Protein AF-A0A5E4HVH9-F1 (afdb_monomer_lite)

Structure (mmCIF, N/CA/C/O backbone):
data_AF-A0A5E4HVH9-F1
#
_entry.id   AF-A0A5E4HVH9-F1
#
loop_
_atom_site.group_PDB
_atom_site.id
_atom_site.type_symbol
_atom_site.label_atom_id
_atom_site.label_alt_id
_atom_site.label_comp_id
_atom_site.label_asym_id
_atom_site.label_entity_id
_atom_site.label_seq_id
_atom_site.pdbx_PDB_ins_code
_atom_site.Cartn_x
_atom_site.Cartn_y
_atom_site.Cartn_z
_atom_site.occupancy
_atom_site.B_iso_or_equiv
_atom_site.auth_seq_id
_atom_site.auth_comp_id
_atom_site.auth_asym_id
_atom_site.auth_atom_id
_atom_site.pdbx_PDB_model_num
ATOM 1 N N . MET A 1 1 ? 27.606 37.374 -20.226 1.00 35.66 1 MET A N 1
ATOM 2 C CA . MET A 1 1 ? 26.759 36.243 -20.667 1.00 35.66 1 MET A CA 1
ATOM 3 C C . MET A 1 1 ? 26.428 35.376 -19.455 1.00 35.66 1 MET A C 1
ATOM 5 O O . MET A 1 1 ? 27.179 34.463 -19.146 1.00 35.66 1 MET A O 1
ATOM 9 N N . ALA A 1 2 ? 25.377 35.721 -18.704 1.00 41.25 2 ALA A N 1
ATOM 10 C CA . ALA A 1 2 ? 24.978 34.981 -17.504 1.00 41.25 2 ALA A CA 1
ATOM 11 C C . ALA A 1 2 ? 24.010 33.852 -17.893 1.00 41.25 2 ALA A C 1
ATOM 13 O O . ALA A 1 2 ? 22.918 34.114 -18.393 1.00 41.25 2 ALA A O 1
ATOM 14 N N . LEU A 1 3 ? 24.429 32.600 -17.698 1.00 42.75 3 LEU A N 1
ATOM 15 C CA . LEU A 1 3 ? 23.586 31.422 -17.890 1.00 42.75 3 LEU A CA 1
ATOM 16 C C . LEU A 1 3 ? 22.632 31.311 -16.696 1.00 42.75 3 LEU A C 1
ATOM 18 O O . LEU A 1 3 ? 23.023 30.857 -15.623 1.00 42.75 3 LEU A O 1
ATOM 22 N N . TYR A 1 4 ? 21.385 31.742 -16.877 1.00 40.66 4 TYR A N 1
ATOM 23 C CA . TYR A 1 4 ? 20.310 31.462 -15.930 1.00 40.66 4 TYR A CA 1
ATOM 24 C C . TYR A 1 4 ? 20.088 29.948 -15.874 1.00 40.66 4 TYR A C 1
ATOM 26 O O . TYR A 1 4 ? 19.560 29.335 -16.803 1.00 40.66 4 TYR A O 1
ATOM 34 N N . THR A 1 5 ? 20.517 29.330 -14.777 1.00 47.72 5 THR A N 1
ATOM 35 C CA . THR A 1 5 ? 20.159 27.961 -14.429 1.00 47.72 5 THR A CA 1
ATOM 36 C C . THR A 1 5 ? 18.668 27.936 -14.110 1.00 47.72 5 THR A C 1
ATOM 38 O O . THR A 1 5 ? 18.232 28.279 -13.013 1.00 47.72 5 THR A O 1
ATOM 41 N N . ASN A 1 6 ? 17.864 27.551 -15.101 1.00 51.41 6 ASN A N 1
ATOM 42 C CA . ASN A 1 6 ? 16.460 27.212 -14.909 1.00 51.41 6 ASN A CA 1
ATOM 43 C C . ASN A 1 6 ? 16.381 26.013 -13.950 1.00 51.41 6 ASN A C 1
ATOM 45 O O . ASN A 1 6 ? 16.460 24.856 -14.363 1.00 51.41 6 ASN A O 1
ATOM 49 N N . LEU A 1 7 ? 16.284 26.296 -12.650 1.00 51.44 7 LEU A N 1
ATOM 50 C CA . LEU A 1 7 ? 15.892 25.322 -11.640 1.00 51.44 7 LEU A CA 1
ATOM 51 C C . LEU A 1 7 ? 14.537 24.744 -12.075 1.00 51.44 7 LEU A C 1
ATOM 53 O O . LEU A 1 7 ? 13.622 25.524 -12.344 1.00 51.44 7 LEU A O 1
ATOM 57 N N . PRO A 1 8 ? 14.377 23.412 -12.170 1.00 47.72 8 PRO A N 1
ATOM 58 C CA . PRO A 1 8 ? 13.098 22.834 -12.533 1.00 47.72 8 PRO A CA 1
ATOM 59 C C . PRO A 1 8 ? 12.101 23.207 -11.441 1.00 47.72 8 PRO A C 1
ATOM 61 O O . PRO A 1 8 ? 12.221 22.778 -10.290 1.00 47.72 8 PRO A O 1
ATOM 64 N N . GLU A 1 9 ? 11.147 24.057 -11.813 1.00 49.00 9 GLU A N 1
ATOM 65 C CA . GLU A 1 9 ? 10.012 24.454 -10.998 1.00 49.00 9 GLU A CA 1
ATOM 66 C C . GLU A 1 9 ? 9.456 23.215 -10.293 1.00 49.00 9 GLU A C 1
ATOM 68 O O . GLU A 1 9 ? 9.205 22.187 -10.929 1.00 49.00 9 GLU A O 1
ATOM 73 N N . MET A 1 10 ? 9.301 23.286 -8.966 1.00 51.34 10 MET A N 1
ATOM 74 C CA . MET A 1 10 ? 8.691 22.228 -8.159 1.00 51.34 10 MET A CA 1
ATOM 75 C C . MET A 1 10 ? 7.244 22.009 -8.617 1.00 51.34 10 MET A C 1
ATOM 77 O O . MET A 1 10 ? 6.288 22.569 -8.075 1.00 51.34 10 MET A O 1
ATOM 81 N N . GLY A 1 11 ? 7.104 21.196 -9.6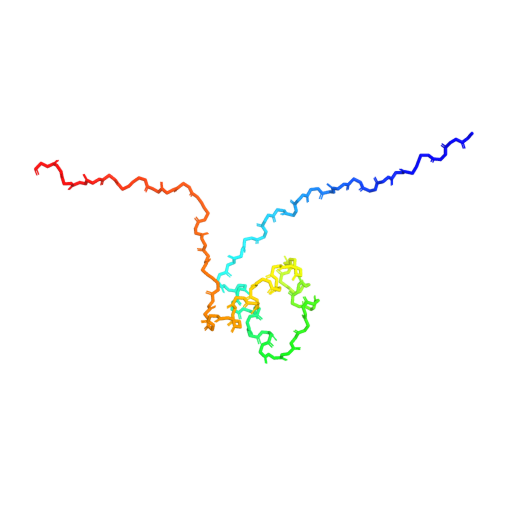59 1.00 43.00 11 GLY A N 1
ATOM 82 C CA . GLY A 1 11 ? 5.873 20.956 -10.377 1.00 43.00 11 GLY A CA 1
ATOM 83 C C . GLY A 1 11 ? 4.804 20.383 -9.460 1.00 43.00 11 GLY A C 1
ATOM 84 O O . GLY A 1 11 ? 5.030 19.407 -8.745 1.00 43.00 11 GLY A O 1
ATOM 85 N N . LYS A 1 12 ? 3.634 21.030 -9.498 1.00 49.56 12 LYS A N 1
ATOM 86 C CA . LYS A 1 12 ? 2.295 20.521 -9.159 1.00 49.56 12 LYS A CA 1
ATOM 87 C C . LYS A 1 12 ? 2.316 19.262 -8.283 1.00 49.56 12 LYS A C 1
ATOM 89 O O . LYS A 1 12 ? 2.409 18.146 -8.791 1.00 49.56 12 LYS A O 1
ATOM 94 N N . ARG A 1 13 ? 2.155 19.445 -6.962 1.00 52.47 13 ARG A N 1
ATOM 95 C CA . ARG A 1 13 ? 1.920 18.361 -5.987 1.00 52.47 13 ARG A CA 1
ATOM 96 C C . ARG A 1 13 ? 0.950 17.352 -6.605 1.00 52.47 13 ARG A C 1
ATOM 98 O O . ARG A 1 13 ? -0.201 17.708 -6.854 1.00 52.47 13 ARG A O 1
ATOM 105 N N . ASN A 1 14 ? 1.440 16.139 -6.887 1.00 54.84 14 ASN A N 1
ATOM 106 C CA . ASN A 1 14 ? 0.673 15.036 -7.469 1.00 54.84 14 ASN A CA 1
ATOM 107 C C . ASN A 1 14 ? -0.762 15.064 -6.937 1.00 54.84 14 ASN A C 1
ATOM 109 O O . ASN A 1 14 ? -0.956 14.879 -5.732 1.00 54.84 14 ASN A O 1
ATOM 113 N N . LYS A 1 15 ? -1.744 15.316 -7.821 1.00 52.38 15 LYS A N 1
ATOM 114 C CA . LYS A 1 15 ? -3.182 15.19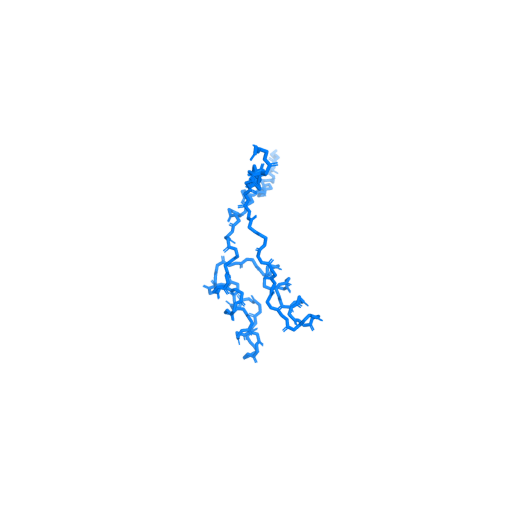7 -7.536 1.00 52.38 15 LYS A CA 1
ATOM 115 C C . LYS A 1 15 ? -3.351 13.920 -6.726 1.00 52.38 15 LYS A C 1
ATOM 117 O O . LYS A 1 15 ? -3.071 12.853 -7.263 1.00 52.38 15 LYS A O 1
ATOM 122 N N . VAL A 1 16 ? -3.659 14.045 -5.429 1.00 55.59 16 VAL A N 1
ATOM 123 C CA . VAL A 1 16 ? -3.551 12.952 -4.450 1.00 55.59 16 VAL A CA 1
ATOM 124 C C . VAL A 1 16 ? -4.266 11.735 -5.020 1.00 55.59 16 VAL A C 1
ATOM 126 O O . VAL A 1 16 ? -5.496 11.686 -5.044 1.00 55.59 16 VAL A O 1
ATOM 129 N N . VAL A 1 17 ? -3.502 10.775 -5.549 1.00 62.69 17 VAL A N 1
ATOM 130 C CA . VAL A 1 17 ? -4.076 9.565 -6.128 1.00 62.69 17 VAL A CA 1
ATOM 131 C C . VAL A 1 17 ? -4.741 8.852 -4.969 1.00 62.69 17 VAL A C 1
ATOM 133 O O . VAL A 1 17 ? -4.069 8.379 -4.051 1.00 62.69 17 VAL A O 1
ATOM 136 N N . LYS A 1 18 ? -6.076 8.854 -4.974 1.00 72.38 18 LYS A N 1
ATOM 137 C CA . LYS A 1 18 ? -6.882 8.393 -3.848 1.00 72.38 18 LYS A CA 1
ATOM 138 C C . LYS A 1 18 ? -6.476 6.961 -3.504 1.00 72.38 18 LYS A C 1
ATOM 140 O O . LYS A 1 18 ? -6.605 6.052 -4.327 1.00 72.38 18 LYS A O 1
ATOM 145 N N . LEU A 1 19 ? -5.956 6.769 -2.294 1.00 84.19 19 LEU A N 1
ATOM 146 C CA . LEU A 1 19 ? -5.612 5.448 -1.792 1.00 84.19 19 LEU A CA 1
ATOM 147 C C . LEU A 1 19 ? -6.919 4.710 -1.489 1.00 84.19 19 LEU A C 1
ATOM 149 O O . LEU A 1 19 ? -7.634 5.051 -0.549 1.00 84.19 19 LEU A O 1
ATOM 153 N N . THR A 1 20 ? -7.266 3.740 -2.334 1.00 87.50 20 THR A N 1
ATOM 154 C CA . THR A 1 20 ? -8.470 2.918 -2.171 1.00 87.50 20 THR A CA 1
ATOM 155 C C . THR A 1 20 ? -8.128 1.574 -1.542 1.00 87.50 20 THR A C 1
ATOM 157 O O . THR A 1 20 ? -6.978 1.130 -1.575 1.00 87.50 20 THR A O 1
ATOM 160 N N . LYS A 1 21 ? -9.147 0.882 -1.013 1.00 89.31 21 LYS A N 1
ATOM 161 C CA . LYS A 1 21 ? -8.988 -0.451 -0.411 1.00 89.31 21 LYS A CA 1
ATOM 162 C C . LYS A 1 21 ? -8.370 -1.441 -1.405 1.00 89.31 21 LYS A C 1
ATOM 164 O O . LYS A 1 21 ? -7.484 -2.203 -1.038 1.00 89.31 21 LYS A O 1
ATOM 169 N N . LYS A 1 22 ? -8.758 -1.355 -2.686 1.00 90.62 22 LYS A N 1
ATOM 170 C CA . LYS A 1 22 ? -8.180 -2.165 -3.772 1.00 90.62 22 LYS A CA 1
ATOM 171 C C . LYS A 1 22 ? -6.672 -1.927 -3.921 1.00 90.62 22 LYS A C 1
ATOM 173 O O . LYS A 1 22 ? -5.920 -2.892 -3.989 1.00 90.62 22 LYS A O 1
ATOM 178 N N . LYS A 1 23 ? -6.222 -0.663 -3.904 1.00 90.81 23 LYS A N 1
ATOM 179 C CA . LYS A 1 23 ? -4.789 -0.334 -4.002 1.00 90.81 23 LYS A CA 1
ATOM 180 C C . LYS A 1 23 ? -3.997 -0.840 -2.796 1.00 90.81 23 LYS A C 1
ATOM 182 O O . LYS A 1 23 ? -2.920 -1.390 -2.975 1.00 90.81 23 LYS A O 1
ATOM 187 N N . ILE A 1 24 ? -4.534 -0.682 -1.584 1.00 92.12 24 ILE A N 1
ATOM 188 C CA . ILE A 1 24 ? -3.892 -1.173 -0.353 1.00 92.12 24 ILE A CA 1
ATOM 189 C C . ILE A 1 24 ? -3.722 -2.692 -0.412 1.00 92.12 24 ILE A C 1
ATOM 191 O O . ILE A 1 24 ? -2.619 -3.189 -0.205 1.00 92.12 24 ILE A O 1
ATOM 195 N N . ASN A 1 25 ? -4.785 -3.415 -0.770 1.00 94.25 25 ASN A N 1
ATOM 196 C CA . ASN A 1 25 ? -4.738 -4.870 -0.891 1.00 94.25 25 ASN A CA 1
ATOM 197 C C . ASN A 1 25 ? -3.749 -5.324 -1.972 1.00 94.25 25 ASN A C 1
ATOM 199 O O . ASN A 1 25 ? -3.040 -6.303 -1.761 1.00 94.25 25 ASN A O 1
ATOM 203 N N . TYR A 1 26 ? -3.666 -4.610 -3.100 1.00 95.00 26 TYR A N 1
ATOM 204 C CA . TYR A 1 26 ? -2.663 -4.893 -4.128 1.00 95.00 26 TYR A CA 1
ATOM 205 C C . TYR A 1 26 ? -1.240 -4.731 -3.584 1.00 95.00 26 TYR A C 1
ATOM 207 O O . TYR A 1 26 ? -0.439 -5.648 -3.717 1.00 95.00 26 TYR A O 1
ATOM 215 N N . ILE A 1 27 ? -0.945 -3.610 -2.910 1.00 93.75 27 ILE A N 1
ATOM 216 C CA . ILE A 1 27 ? 0.379 -3.349 -2.321 1.00 93.75 27 ILE A CA 1
ATOM 217 C C . ILE A 1 27 ? 0.769 -4.461 -1.345 1.00 93.75 27 ILE A C 1
ATOM 219 O O . ILE A 1 27 ? 1.895 -4.943 -1.405 1.00 93.75 27 ILE A O 1
ATOM 223 N N . ILE A 1 28 ? -0.152 -4.873 -0.467 1.00 94.06 28 ILE A N 1
ATOM 224 C CA . ILE A 1 28 ? 0.092 -5.943 0.508 1.00 94.06 28 ILE A CA 1
ATOM 225 C C . ILE A 1 28 ? 0.406 -7.254 -0.219 1.00 94.06 28 ILE A C 1
ATOM 227 O O . ILE A 1 28 ? 1.440 -7.855 0.049 1.00 94.06 28 ILE A O 1
ATOM 231 N N . ARG A 1 29 ? -0.432 -7.663 -1.182 1.00 95.38 29 ARG A N 1
ATOM 232 C CA . ARG A 1 29 ? -0.242 -8.907 -1.949 1.00 95.38 29 ARG A CA 1
ATOM 233 C C . ARG A 1 29 ? 1.077 -8.922 -2.722 1.00 95.38 29 ARG A C 1
ATOM 235 O O . ARG A 1 29 ? 1.794 -9.914 -2.661 1.00 95.38 29 ARG A O 1
ATOM 242 N N . ALA A 1 30 ? 1.390 -7.836 -3.423 1.00 95.75 30 ALA A N 1
ATOM 243 C CA . ALA A 1 30 ? 2.633 -7.685 -4.174 1.00 95.75 30 ALA A CA 1
ATOM 244 C C . ALA A 1 30 ? 3.851 -7.736 -3.238 1.00 95.75 30 ALA A C 1
ATOM 246 O O . ALA A 1 30 ? 4.825 -8.437 -3.495 1.00 95.75 30 ALA A O 1
ATOM 247 N N . LYS A 1 31 ? 3.769 -7.081 -2.071 1.00 93.62 31 LYS A N 1
ATOM 248 C CA . LYS A 1 31 ? 4.837 -7.146 -1.069 1.00 93.62 31 LYS A CA 1
ATOM 249 C C . LYS A 1 31 ? 5.035 -8.528 -0.469 1.00 93.62 31 LYS A C 1
ATOM 251 O O . LYS A 1 31 ? 6.177 -8.919 -0.257 1.00 93.62 31 LYS A O 1
ATOM 256 N N . THR A 1 32 ? 3.959 -9.270 -0.237 1.00 92.94 32 THR A N 1
ATOM 257 C CA . THR A 1 32 ? 4.037 -10.670 0.196 1.00 92.94 32 THR A CA 1
ATOM 258 C C . THR A 1 32 ? 4.700 -11.558 -0.862 1.00 92.94 32 THR A C 1
ATOM 260 O O . THR A 1 32 ? 5.391 -12.501 -0.502 1.00 92.94 32 THR A O 1
ATOM 263 N N . ARG A 1 33 ? 4.557 -11.230 -2.153 1.00 94.56 33 ARG A N 1
ATOM 264 C CA . ARG A 1 33 ? 5.251 -11.890 -3.278 1.00 94.56 33 ARG A CA 1
ATOM 265 C C . ARG A 1 33 ? 6.682 -11.387 -3.512 1.00 94.56 33 ARG A C 1
ATOM 267 O O . ARG A 1 33 ? 7.311 -11.783 -4.483 1.00 94.56 33 ARG A O 1
ATOM 274 N N . ASN A 1 34 ? 7.194 -10.540 -2.620 1.00 94.19 34 ASN A N 1
ATOM 275 C CA . ASN A 1 34 ? 8.522 -9.934 -2.683 1.00 94.19 34 ASN A CA 1
ATOM 276 C C . ASN A 1 34 ? 8.736 -8.929 -3.835 1.00 94.19 34 ASN A C 1
ATOM 278 O O . ASN A 1 34 ? 9.870 -8.658 -4.231 1.00 94.19 34 ASN A O 1
ATOM 282 N N . ASP A 1 35 ? 7.666 -8.299 -4.331 1.00 94.56 35 ASP A N 1
ATOM 283 C CA . ASP A 1 35 ? 7.794 -7.257 -5.349 1.00 94.56 35 ASP A CA 1
ATOM 284 C C . ASP A 1 35 ? 8.485 -5.995 -4.809 1.00 94.56 35 ASP A C 1
ATOM 286 O O . ASP A 1 35 ? 8.290 -5.535 -3.668 1.00 94.56 35 ASP A O 1
ATOM 290 N N . SER A 1 36 ? 9.291 -5.371 -5.669 1.00 93.56 36 SER A N 1
ATOM 291 C CA . SER A 1 36 ? 10.008 -4.143 -5.335 1.00 93.56 36 SER A CA 1
ATOM 292 C C . SER A 1 36 ? 9.055 -2.944 -5.215 1.00 93.56 36 SER A C 1
ATOM 294 O O . SER A 1 36 ? 8.028 -2.846 -5.886 1.00 93.56 36 SER A O 1
ATOM 296 N N . ASN A 1 37 ? 9.422 -1.953 -4.393 1.00 92.25 37 ASN A N 1
ATOM 297 C CA . ASN A 1 37 ?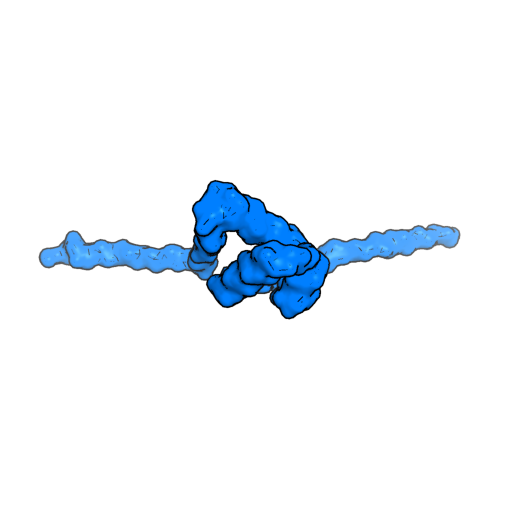 8.632 -0.716 -4.279 1.00 92.25 37 ASN A CA 1
ATOM 298 C C . ASN A 1 37 ? 8.547 0.044 -5.610 1.00 92.25 37 ASN A C 1
ATOM 300 O O . ASN A 1 37 ? 7.590 0.786 -5.827 1.00 92.25 37 ASN A O 1
ATOM 304 N N . LYS A 1 38 ? 9.567 -0.101 -6.469 1.00 93.62 38 LYS A N 1
ATOM 305 C CA . LYS A 1 38 ? 9.636 0.549 -7.780 1.00 93.62 38 LYS A CA 1
ATOM 306 C C . LYS A 1 38 ? 8.571 -0.033 -8.708 1.00 93.62 38 LYS A C 1
ATOM 308 O O . LYS A 1 38 ? 7.817 0.750 -9.273 1.00 93.62 38 LYS A O 1
ATOM 313 N N . ASN A 1 39 ? 8.456 -1.359 -8.771 1.00 93.25 39 ASN A N 1
ATOM 314 C CA . ASN A 1 39 ? 7.483 -2.040 -9.630 1.00 93.25 39 ASN A CA 1
ATOM 315 C C . ASN A 1 39 ? 6.050 -1.695 -9.201 1.00 93.25 39 ASN A C 1
ATOM 317 O O . ASN A 1 39 ? 5.285 -1.147 -9.984 1.00 93.25 39 ASN A O 1
ATOM 321 N N . ILE A 1 40 ? 5.742 -1.836 -7.906 1.00 92.50 40 ILE A N 1
ATOM 322 C CA . ILE A 1 40 ? 4.410 -1.518 -7.357 1.00 92.50 40 ILE A CA 1
ATOM 323 C C . ILE A 1 40 ? 4.027 -0.047 -7.601 1.00 92.50 40 ILE A C 1
ATOM 325 O O . ILE A 1 40 ? 2.867 0.274 -7.862 1.00 92.50 40 ILE A O 1
ATOM 329 N N . SER A 1 41 ? 4.996 0.868 -7.488 1.00 91.06 41 SER A N 1
ATOM 330 C CA . SER A 1 41 ? 4.792 2.303 -7.717 1.00 91.06 41 SER A CA 1
ATOM 331 C C . SER A 1 41 ? 4.409 2.604 -9.169 1.00 91.06 41 SER A C 1
ATOM 333 O O . SER A 1 41 ? 3.502 3.414 -9.388 1.00 91.06 41 SER A O 1
ATOM 335 N N . VAL A 1 42 ? 5.057 1.934 -10.127 1.00 91.62 42 VAL A N 1
ATOM 336 C CA . VAL A 1 42 ? 4.778 2.055 -11.564 1.00 91.62 42 VAL A CA 1
ATOM 337 C C . VAL A 1 42 ? 3.415 1.445 -11.898 1.00 91.62 42 VAL A C 1
ATOM 339 O O . VAL A 1 42 ? 2.560 2.166 -12.414 1.00 91.62 42 VAL A O 1
ATOM 342 N N . ASP A 1 43 ? 3.165 0.193 -11.503 1.00 90.12 43 ASP A N 1
ATOM 343 C CA . ASP A 1 43 ? 1.913 -0.531 -11.785 1.00 90.12 43 ASP A CA 1
ATOM 344 C C . ASP A 1 43 ? 0.677 0.240 -11.313 1.00 90.12 43 ASP A C 1
ATOM 346 O O . ASP A 1 43 ? -0.308 0.423 -12.028 1.00 90.12 43 ASP A O 1
ATOM 350 N N . MET A 1 44 ? 0.730 0.726 -10.071 1.00 87.81 44 MET A N 1
ATOM 351 C CA . MET A 1 44 ? -0.426 1.324 -9.407 1.00 87.81 44 MET A CA 1
ATOM 352 C C . MET A 1 44 ? -0.536 2.838 -9.613 1.00 87.81 44 MET A C 1
ATOM 354 O O . MET A 1 44 ? -1.509 3.443 -9.124 1.00 87.81 44 MET A O 1
ATOM 358 N N . LYS A 1 45 ? 0.446 3.449 -10.296 1.00 88.50 45 LYS A N 1
ATOM 359 C CA . LYS A 1 45 ? 0.619 4.905 -10.446 1.00 88.50 45 LYS A CA 1
ATOM 360 C C . LYS A 1 45 ? 0.511 5.625 -9.097 1.00 88.50 45 LYS A C 1
ATOM 362 O O . LYS A 1 45 ? -0.302 6.531 -8.909 1.00 88.50 45 LYS A O 1
ATOM 367 N N . ILE A 1 46 ? 1.276 5.154 -8.116 1.00 88.31 46 ILE A N 1
ATOM 368 C CA . ILE A 1 46 ? 1.347 5.719 -6.758 1.00 88.31 46 ILE A CA 1
ATOM 369 C C . ILE A 1 46 ? 2.790 6.051 -6.418 1.00 88.31 46 ILE A C 1
ATOM 371 O O . ILE A 1 46 ? 3.711 5.431 -6.936 1.00 88.31 46 ILE A O 1
ATOM 375 N N . SER A 1 47 ? 3.012 7.001 -5.512 1.00 88.31 47 SER A N 1
ATOM 376 C CA . SER A 1 47 ? 4.373 7.327 -5.092 1.00 88.31 47 SER A CA 1
ATOM 377 C C . SER A 1 47 ? 5.021 6.168 -4.322 1.00 88.31 47 SER A C 1
ATOM 379 O O . SER A 1 47 ? 4.371 5.489 -3.520 1.00 88.31 47 SER A O 1
ATOM 381 N N . LYS A 1 48 ? 6.340 6.002 -4.480 1.00 90.88 48 LYS A N 1
ATOM 382 C CA . LYS A 1 48 ? 7.143 5.055 -3.682 1.00 90.88 48 LYS A CA 1
ATOM 383 C C . LYS A 1 48 ? 6.975 5.281 -2.171 1.00 90.88 48 LYS A C 1
ATOM 385 O O . LYS A 1 48 ? 6.942 4.324 -1.403 1.00 90.88 48 LYS A O 1
ATOM 390 N N . SER A 1 49 ? 6.811 6.537 -1.743 1.00 89.56 49 SER A N 1
ATOM 391 C CA . SER A 1 49 ? 6.546 6.898 -0.343 1.00 89.56 49 SER A CA 1
ATOM 392 C C . SER A 1 49 ? 5.208 6.355 0.166 1.00 89.56 49 SER A C 1
ATOM 394 O O . SER A 1 49 ? 5.127 5.909 1.309 1.00 89.56 49 SER A O 1
ATOM 396 N N . THR A 1 50 ? 4.177 6.319 -0.684 1.00 89.44 50 THR A N 1
ATOM 397 C CA . THR A 1 50 ? 2.871 5.740 -0.338 1.00 89.44 50 THR A CA 1
ATOM 398 C C . THR A 1 50 ? 2.988 4.232 -0.148 1.00 89.44 50 THR A C 1
ATOM 400 O O . THR A 1 50 ? 2.498 3.710 0.851 1.00 89.44 50 THR A O 1
ATOM 403 N N . VAL A 1 51 ? 3.693 3.542 -1.052 1.00 92.19 51 VAL A N 1
ATOM 404 C CA . VAL A 1 51 ? 3.968 2.098 -0.928 1.00 92.19 51 VAL A CA 1
ATOM 405 C C . VAL A 1 51 ? 4.691 1.800 0.385 1.00 92.19 51 VAL A C 1
ATOM 407 O O . VAL A 1 51 ? 4.238 0.950 1.151 1.00 92.19 51 VAL A O 1
ATOM 410 N N . LYS A 1 52 ? 5.762 2.551 0.687 1.00 93.50 52 LYS A N 1
ATOM 411 C CA . LYS A 1 52 ? 6.525 2.411 1.937 1.00 93.50 52 LYS A CA 1
ATOM 412 C C . LYS A 1 52 ? 5.625 2.599 3.158 1.00 93.50 52 LYS A C 1
ATOM 414 O O . LYS A 1 52 ? 5.616 1.745 4.033 1.00 93.50 52 LYS A O 1
ATOM 419 N N . ARG A 1 53 ? 4.816 3.663 3.187 1.00 92.19 53 ARG A N 1
ATOM 420 C CA . ARG A 1 53 ? 3.889 3.954 4.292 1.00 92.19 53 ARG A CA 1
ATOM 421 C C . ARG A 1 53 ? 2.873 2.831 4.519 1.00 92.19 53 ARG A C 1
ATOM 423 O O . ARG A 1 53 ? 2.651 2.447 5.664 1.00 92.19 53 ARG A O 1
ATOM 430 N N . VAL A 1 54 ? 2.257 2.319 3.452 1.00 92.19 54 VAL A N 1
ATOM 431 C CA . VAL A 1 54 ? 1.294 1.208 3.542 1.00 92.19 54 VAL A CA 1
ATOM 432 C C . VAL A 1 54 ? 1.976 -0.042 4.091 1.00 92.19 54 VAL A C 1
ATOM 434 O O . VAL A 1 54 ? 1.451 -0.669 5.007 1.00 92.19 54 VAL A O 1
ATOM 437 N N . TRP A 1 55 ? 3.161 -0.370 3.575 1.00 94.88 55 TRP A N 1
ATOM 438 C CA . TRP A 1 55 ? 3.897 -1.555 4.001 1.00 94.88 55 TRP A CA 1
ATOM 439 C C . TRP A 1 55 ? 4.378 -1.468 5.453 1.00 94.88 55 TRP A C 1
ATOM 441 O O . TRP A 1 55 ? 4.181 -2.407 6.218 1.00 94.88 55 TRP A O 1
ATOM 451 N N . THR A 1 56 ? 4.932 -0.330 5.877 1.00 94.56 56 THR A N 1
ATOM 452 C CA . THR A 1 56 ? 5.343 -0.112 7.273 1.00 94.56 56 THR A CA 1
ATOM 453 C C . THR A 1 56 ? 4.163 -0.250 8.238 1.00 94.56 56 THR A C 1
ATOM 455 O O . THR A 1 56 ? 4.303 -0.878 9.286 1.00 94.56 56 THR A O 1
ATOM 458 N N . TYR A 1 57 ? 2.989 0.283 7.883 1.00 94.12 57 TYR A N 1
ATOM 459 C CA . TYR A 1 57 ? 1.782 0.119 8.697 1.00 94.12 57 TYR A CA 1
ATOM 460 C C . TYR A 1 57 ? 1.353 -1.351 8.787 1.00 94.12 57 TYR A C 1
ATOM 462 O O . TYR A 1 57 ? 1.066 -1.843 9.878 1.00 94.12 57 TYR A O 1
ATOM 470 N N . TRP A 1 58 ? 1.364 -2.063 7.655 1.00 93.75 58 TRP A N 1
ATOM 471 C CA . TRP A 1 58 ? 1.050 -3.490 7.606 1.00 93.75 58 TRP A CA 1
ATOM 472 C C . TRP A 1 58 ? 2.001 -4.323 8.472 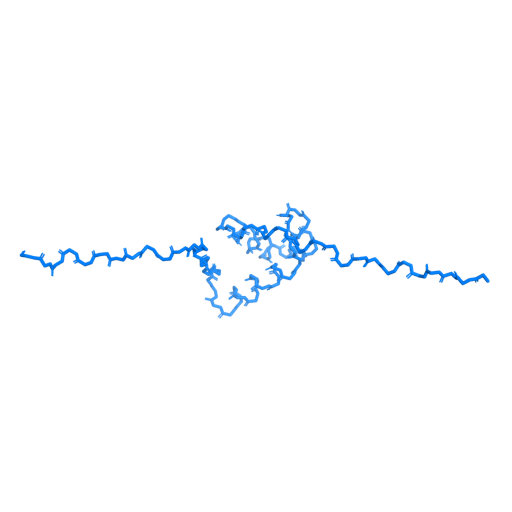1.00 93.75 58 TRP A C 1
ATOM 474 O O . TRP A 1 58 ? 1.550 -5.201 9.198 1.00 93.75 58 TRP A O 1
ATOM 484 N N . LEU A 1 59 ? 3.305 -4.038 8.453 1.00 93.56 59 LEU A N 1
ATOM 485 C CA . LEU A 1 59 ? 4.270 -4.748 9.296 1.00 93.56 59 LEU A CA 1
ATOM 486 C C . LEU A 1 59 ? 4.000 -4.546 10.792 1.00 93.56 59 LEU A C 1
ATOM 488 O O . LEU A 1 59 ? 4.090 -5.511 11.546 1.00 93.56 59 LEU A O 1
ATOM 492 N N . LYS A 1 60 ? 3.633 -3.324 11.200 1.00 95.38 60 LYS A N 1
ATOM 493 C CA . LYS A 1 60 ? 3.394 -2.969 12.606 1.00 95.38 60 LYS A CA 1
ATOM 494 C C . LYS A 1 60 ? 2.063 -3.494 13.150 1.00 95.38 60 LYS A C 1
ATOM 496 O O . LYS A 1 60 ? 2.011 -3.954 14.281 1.00 95.38 60 LYS A O 1
ATOM 501 N N . HIS A 1 61 ? 0.991 -3.389 12.367 1.00 93.44 61 HIS A N 1
ATOM 502 C CA . HIS A 1 61 ? -0.374 -3.659 12.838 1.00 93.44 61 HIS A CA 1
ATOM 503 C C . HIS A 1 61 ? -0.986 -4.938 12.261 1.00 93.44 61 HIS A C 1
ATOM 505 O O . HIS A 1 61 ? -2.066 -5.329 12.690 1.00 93.44 61 HIS A O 1
ATOM 511 N N . LYS A 1 62 ? -0.349 -5.554 11.252 1.00 91.38 62 LYS A N 1
ATOM 512 C CA . LYS A 1 62 ? -0.878 -6.697 10.479 1.00 91.38 62 LYS A CA 1
ATOM 513 C C . LYS A 1 62 ? -2.292 -6.463 9.924 1.00 91.38 62 LYS A C 1
ATOM 515 O O . LYS A 1 62 ? -3.025 -7.403 9.646 1.00 91.38 62 LYS A O 1
ATOM 520 N N . ALA A 1 63 ? -2.652 -5.195 9.723 1.00 89.38 63 ALA A N 1
ATOM 521 C CA . ALA A 1 63 ? -3.959 -4.758 9.255 1.00 89.38 63 ALA A CA 1
ATOM 522 C C . ALA A 1 63 ? -3.821 -3.738 8.108 1.00 89.38 63 ALA A C 1
ATOM 524 O O . ALA A 1 63 ? -2.827 -3.002 8.050 1.00 89.38 63 ALA A O 1
ATOM 525 N N . PRO A 1 64 ? -4.799 -3.654 7.182 1.00 88.19 64 PRO A N 1
ATOM 526 C CA . PRO A 1 64 ? -4.796 -2.642 6.129 1.00 88.19 64 PRO A CA 1
ATOM 527 C C . PRO A 1 64 ? -4.858 -1.232 6.723 1.00 88.19 64 PRO A C 1
ATOM 529 O O . PRO A 1 64 ? -5.601 -0.994 7.674 1.00 88.19 64 PRO A O 1
ATOM 532 N N . ILE A 1 65 ? -4.125 -0.277 6.138 1.00 86.25 65 ILE A N 1
ATOM 533 C CA . ILE A 1 65 ? -4.152 1.109 6.623 1.00 86.25 65 ILE A CA 1
ATOM 534 C C . ILE A 1 65 ? -5.587 1.666 6.566 1.00 86.25 65 ILE A C 1
ATOM 536 O O . ILE A 1 65 ? -6.236 1.578 5.515 1.00 86.25 65 ILE A O 1
ATOM 540 N N . PRO A 1 66 ? -6.110 2.241 7.664 1.00 82.62 66 PRO A N 1
ATOM 541 C CA . PRO A 1 66 ? -7.452 2.795 7.664 1.00 82.62 66 PRO A CA 1
ATOM 542 C C . PRO A 1 66 ? -7.510 3.987 6.706 1.00 82.62 66 PRO A C 1
ATOM 544 O O . PRO A 1 66 ? -6.774 4.969 6.836 1.00 82.62 66 PRO A O 1
ATOM 547 N N . ILE A 1 67 ? -8.397 3.906 5.714 1.00 78.94 67 ILE A N 1
ATOM 548 C CA . ILE A 1 67 ? -8.646 5.014 4.793 1.00 78.94 67 ILE A CA 1
ATOM 549 C C . ILE A 1 67 ? -9.545 6.009 5.520 1.00 78.94 67 ILE A C 1
ATOM 551 O O . ILE A 1 67 ? -10.757 5.807 5.622 1.00 78.94 67 ILE A O 1
ATOM 555 N N . LYS A 1 68 ? -8.960 7.105 6.012 1.00 71.31 68 LYS A N 1
ATOM 556 C CA . LYS A 1 68 ? -9.739 8.243 6.511 1.00 71.31 68 LYS A CA 1
ATOM 557 C C . LYS A 1 68 ? -10.633 8.733 5.370 1.00 71.31 68 LYS A C 1
ATOM 559 O O . LYS A 1 68 ? -10.123 9.129 4.320 1.00 71.31 68 LYS A O 1
ATOM 564 N N . LYS A 1 69 ? -11.959 8.689 5.554 1.00 67.56 69 LYS A N 1
ATOM 565 C CA . LYS A 1 69 ? -12.898 9.297 4.603 1.00 67.56 69 LYS A CA 1
ATOM 566 C C . LYS A 1 69 ? -12.561 10.788 4.532 1.00 67.56 69 LYS A C 1
ATOM 568 O O . LYS A 1 69 ? -12.720 11.511 5.508 1.00 67.56 69 LYS A O 1
ATOM 573 N N . PHE A 1 70 ? -11.99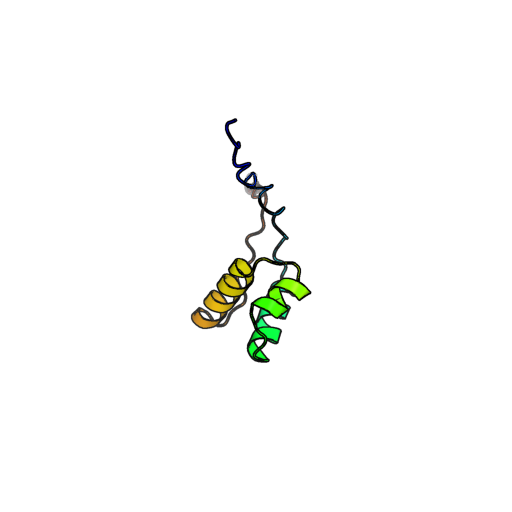6 11.212 3.407 1.00 54.88 70 PHE A N 1
ATOM 574 C CA . PHE A 1 70 ? -11.686 12.614 3.152 1.00 54.88 70 PHE A CA 1
ATOM 575 C C . PHE A 1 70 ? -13.005 13.326 2.825 1.00 54.88 70 PHE A C 1
ATOM 577 O O . PHE A 1 70 ? -13.696 12.906 1.896 1.00 54.88 70 PHE A O 1
ATOM 584 N N . GLY A 1 71 ? -13.381 14.335 3.614 1.00 65.06 71 GLY A N 1
ATOM 585 C CA . GLY A 1 71 ? -14.635 15.082 3.471 1.00 65.06 71 GLY A CA 1
ATOM 586 C C . GLY A 1 71 ? -15.086 15.741 4.779 1.00 65.06 71 GLY A C 1
ATOM 587 O O . GLY A 1 71 ? -14.572 15.414 5.852 1.00 65.06 71 GLY A O 1
ATOM 588 N N . ARG A 1 72 ? -16.049 16.671 4.690 1.00 67.56 72 ARG A N 1
ATOM 589 C CA . ARG A 1 72 ? -16.731 17.258 5.855 1.00 67.56 72 ARG A CA 1
ATOM 590 C C . ARG A 1 72 ? -17.436 16.126 6.606 1.00 67.56 72 ARG A C 1
ATOM 592 O O . ARG A 1 72 ? -18.181 15.360 5.995 1.00 67.56 72 ARG A O 1
ATOM 599 N N . LYS A 1 73 ? -17.189 15.993 7.913 1.00 69.94 73 LYS A N 1
ATOM 600 C CA . LYS A 1 73 ? -18.008 15.115 8.759 1.00 69.94 73 LYS A CA 1
ATOM 601 C C . LYS A 1 73 ? -19.459 15.585 8.601 1.00 69.94 73 LYS A C 1
ATOM 603 O O . LYS A 1 73 ? -19.711 16.774 8.785 1.00 69.94 73 LYS A O 1
ATOM 608 N N . LYS A 1 74 ? -20.385 14.698 8.217 1.00 65.25 74 LYS A N 1
ATOM 609 C CA . LYS A 1 74 ? -21.816 15.015 8.321 1.00 65.25 74 LYS A CA 1
ATOM 610 C C . LYS A 1 74 ? -22.068 15.378 9.784 1.00 65.25 74 LYS A C 1
ATOM 612 O O . LYS A 1 74 ? -21.657 14.615 10.658 1.00 65.25 74 LYS A O 1
ATOM 617 N N . GLN A 1 75 ? -22.644 16.554 10.036 1.00 67.50 75 GLN A N 1
ATOM 618 C CA . GLN A 1 75 ? -23.205 16.830 11.352 1.00 67.50 75 GLN A CA 1
ATOM 619 C C . GLN A 1 75 ? -24.268 15.759 11.586 1.00 67.50 75 GLN A C 1
ATOM 621 O O . GLN A 1 75 ? -25.111 15.523 10.722 1.00 67.50 75 GLN A O 1
ATOM 626 N N . VAL A 1 76 ? -24.125 15.031 12.685 1.00 64.75 76 VAL A N 1
ATOM 627 C CA . VAL A 1 76 ? -25.178 14.157 13.180 1.00 64.75 76 VAL A CA 1
ATOM 628 C C . VAL A 1 76 ? -26.142 15.117 13.859 1.00 64.75 76 VAL A C 1
ATOM 630 O O . VAL A 1 76 ? -25.803 15.660 14.906 1.00 64.75 76 VAL A O 1
ATOM 633 N N . THR A 1 77 ? -27.257 15.442 13.209 1.00 60.97 77 THR A N 1
ATOM 634 C CA . THR A 1 77 ? -28.358 16.110 13.902 1.00 60.97 77 THR A CA 1
ATOM 635 C C . THR A 1 77 ? -28.953 15.053 14.819 1.00 60.97 77 THR A C 1
ATOM 637 O O . THR A 1 77 ? -29.425 14.023 14.343 1.00 60.97 77 THR A O 1
ATOM 640 N N . ASP A 1 78 ? -28.799 15.244 16.125 1.00 52.81 78 ASP A N 1
ATOM 641 C CA . ASP A 1 78 ? -29.367 14.362 17.135 1.00 52.81 78 ASP A CA 1
ATOM 642 C C . ASP A 1 78 ? -30.890 14.557 17.107 1.00 52.81 78 ASP A C 1
ATOM 644 O O . ASP A 1 78 ? -31.420 15.521 17.651 1.00 52.81 78 ASP A O 1
ATOM 648 N N . GLU A 1 79 ? -31.604 13.681 16.399 1.00 57.75 79 GLU 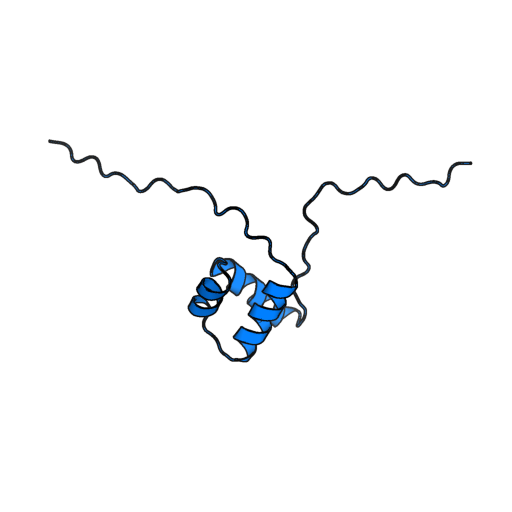A N 1
ATOM 649 C CA . GLU A 1 79 ? -33.071 13.592 16.425 1.00 57.75 79 GLU A CA 1
ATOM 650 C C . GLU A 1 79 ? -33.535 12.923 17.736 1.00 57.75 79 GLU A C 1
ATOM 652 O O . GLU A 1 79 ? -34.291 11.954 17.739 1.00 57.75 79 GLU A O 1
ATOM 657 N N . LYS A 1 80 ? -33.048 13.418 18.880 1.00 52.56 80 LYS A N 1
ATOM 658 C CA . LYS A 1 80 ? -33.658 13.210 20.200 1.00 52.56 80 LYS A CA 1
ATOM 659 C C . LYS A 1 80 ? -33.952 14.562 20.828 1.00 52.56 80 LYS A C 1
ATOM 661 O O . LYS A 1 80 ? -33.374 14.981 21.827 1.00 52.56 80 LYS A O 1
ATOM 666 N N . SER A 1 81 ? -34.872 15.272 20.207 1.00 54.94 81 SER A N 1
ATOM 667 C CA . SER A 1 81 ? -35.638 16.326 20.856 1.00 54.94 81 SER A CA 1
ATOM 668 C C . SER A 1 81 ? -36.999 16.334 20.187 1.00 54.94 81 SER A C 1
ATOM 670 O O . SER A 1 81 ? -37.127 16.920 19.119 1.00 54.94 81 SER A O 1
ATOM 672 N N . VAL A 1 82 ? -37.927 15.552 20.742 1.00 47.03 82 VAL A N 1
ATOM 673 C CA . VAL A 1 82 ? -39.318 15.872 21.132 1.00 47.03 82 VAL A CA 1
ATOM 674 C C . VAL A 1 82 ? -39.947 14.581 21.651 1.00 47.03 82 VAL A C 1
ATOM 676 O O . VAL A 1 82 ? -39.823 13.546 20.959 1.00 47.03 82 VAL A O 1
#

Sequence (82 aa):
MALYTNLPEMGKRNKVVKLTKKKINYIIRAKTRNDSNKNISVDMKISKSTVKRVWTYWLKHKAPIPIKKFGRKKQVTDEKSV

Radius of gyration: 19.9 Å; chains: 1; bounding box: 66×48×42 Å

Secondary structure (DSSP, 8-state):
--------------------HHHHHHHHHHHHTT--HHHHHHHHT--HHHHHHHHHHHHHHSSPPP----SPPPP-------

pLDDT: mean 76.85, std 18.96, range [35.66, 95.75]

Foldseek 3Di:
DDDPPPDPPPDDDPPQPQDDPVLLVVLVVCVVVVHDLVVSCVVVVHDSVVSVVQVVCCVVPVDGDDRDPPDDDPPPPPPPDD